Protein AF-A0A426ZBD5-F1 (afdb_monomer_lite)

Sequence (158 aa):
MLPFLRVGICQSARHPPRAPGARWIQRQILLRLPTAINRIRVPALAMAARMATDGGVEDPARDPASNPKVVMIRGLVNDDATDGWEKCWEEGLTPWDLGKATPAVLQLVETGSLPRGRVLVPGCGSGYDVVAIAGPERYVVGLDISTSAVEKAKEVCF

Organism: Ensete ventricosum (NCBI:txid4639)

pLDDT: mean 70.16, std 26.11, range [28.81, 97.62]

Structure (mmCIF, N/CA/C/O backbone):
data_AF-A0A426ZBD5-F1
#
_entry.id   AF-A0A426ZBD5-F1
#
loop_
_atom_site.group_PDB
_atom_site.id
_atom_site.type_symbol
_atom_site.label_atom_id
_atom_site.label_alt_id
_atom_site.label_comp_id
_atom_site.label_asym_id
_atom_site.label_entity_id
_atom_site.label_seq_id
_atom_site.pdbx_PDB_ins_code
_atom_site.Cartn_x
_atom_site.Cartn_y
_atom_site.Cartn_z
_atom_site.occupancy
_atom_site.B_iso_or_equiv
_atom_site.auth_seq_id
_atom_site.auth_comp_id
_atom_site.auth_asym_id
_atom_site.auth_atom_id
_atom_site.pdbx_PDB_model_num
ATOM 1 N N . MET A 1 1 ? -5.761 -17.695 -15.870 1.00 30.53 1 MET A N 1
ATOM 2 C CA . MET A 1 1 ? -6.097 -17.933 -14.450 1.00 30.53 1 MET A CA 1
ATOM 3 C C . MET A 1 1 ? -5.511 -16.746 -13.704 1.00 30.53 1 MET A C 1
ATOM 5 O O . MET A 1 1 ? -4.302 -16.692 -13.569 1.00 30.53 1 MET A O 1
ATOM 9 N N . LEU A 1 2 ? -6.314 -15.716 -13.419 1.00 30.27 2 LEU A N 1
ATOM 10 C CA . LEU A 1 2 ? -5.819 -14.478 -12.797 1.00 30.27 2 LEU A CA 1
ATOM 11 C C . LEU A 1 2 ? -5.256 -14.811 -11.402 1.00 30.27 2 LEU A C 1
ATOM 13 O O . LEU A 1 2 ? -5.950 -15.509 -10.652 1.00 30.27 2 LEU A O 1
ATOM 17 N N . PRO A 1 3 ? -4.040 -14.363 -11.046 1.00 34.06 3 PRO A N 1
ATOM 18 C CA . PRO A 1 3 ? -3.490 -14.566 -9.716 1.00 34.06 3 PRO A CA 1
ATOM 19 C C . PRO A 1 3 ? -4.232 -13.638 -8.747 1.00 34.06 3 PRO A C 1
ATOM 21 O O . PRO A 1 3 ? -3.806 -12.532 -8.448 1.00 34.06 3 PRO A O 1
ATOM 24 N N . PHE A 1 4 ? -5.402 -14.063 -8.273 1.00 30.97 4 PHE A N 1
ATOM 25 C CA . PHE A 1 4 ? -6.095 -13.362 -7.199 1.00 30.97 4 PHE A CA 1
ATOM 26 C C . PHE A 1 4 ? -5.316 -13.583 -5.908 1.00 30.97 4 PHE A C 1
ATOM 28 O O . PHE A 1 4 ? -5.465 -14.621 -5.255 1.00 30.97 4 PHE A O 1
ATOM 35 N N . LEU A 1 5 ? -4.478 -12.621 -5.527 1.00 33.97 5 LEU A N 1
ATOM 36 C CA . LEU A 1 5 ? -3.848 -12.684 -4.224 1.00 33.97 5 LEU A CA 1
ATOM 37 C C . LEU A 1 5 ? -4.877 -12.436 -3.121 1.00 33.97 5 LEU A C 1
ATOM 39 O O . LEU A 1 5 ? -5.578 -11.428 -3.081 1.00 33.97 5 LEU A O 1
ATOM 43 N N . ARG A 1 6 ? -4.924 -13.378 -2.182 1.00 37.12 6 ARG A N 1
ATOM 44 C CA . ARG A 1 6 ? -5.625 -13.268 -0.909 1.00 37.12 6 ARG A CA 1
ATOM 45 C C . ARG A 1 6 ? -4.598 -12.875 0.153 1.00 37.12 6 ARG A C 1
ATOM 47 O O . ARG A 1 6 ? -4.065 -13.751 0.827 1.00 37.12 6 ARG A O 1
ATOM 54 N N . VAL A 1 7 ? -4.307 -11.580 0.307 1.00 36.94 7 VAL A N 1
ATOM 55 C CA . VAL A 1 7 ? -3.528 -11.106 1.468 1.00 36.94 7 VAL A CA 1
ATOM 56 C C . VAL A 1 7 ? -4.438 -11.156 2.687 1.00 36.94 7 VAL A C 1
ATOM 58 O O . VAL A 1 7 ? -5.290 -10.293 2.888 1.00 36.94 7 VAL A O 1
ATOM 61 N N . GLY A 1 8 ? -4.314 -12.219 3.475 1.00 35.31 8 GLY A N 1
ATOM 62 C CA . GLY A 1 8 ? -4.897 -12.292 4.805 1.00 35.31 8 GLY A CA 1
ATOM 63 C C . GLY A 1 8 ? -3.878 -11.831 5.832 1.00 35.31 8 GLY A C 1
ATOM 64 O O . GLY A 1 8 ? -3.080 -12.648 6.276 1.00 35.31 8 GLY A O 1
ATOM 65 N N . ILE A 1 9 ? -3.930 -10.568 6.261 1.00 34.62 9 ILE A N 1
ATOM 66 C CA . ILE A 1 9 ? -3.249 -10.179 7.502 1.00 34.62 9 ILE A CA 1
ATOM 67 C C . ILE A 1 9 ? -4.149 -10.623 8.653 1.00 34.62 9 ILE A C 1
ATOM 69 O O . ILE A 1 9 ? -5.151 -9.987 8.981 1.00 34.62 9 ILE A O 1
ATOM 73 N N . CYS A 1 10 ? -3.817 -11.780 9.222 1.00 29.75 10 CYS A N 1
ATOM 74 C CA . CYS A 1 10 ? -4.402 -12.286 10.451 1.00 29.75 10 CYS A CA 1
ATOM 75 C C . CYS A 1 10 ? -3.348 -12.192 11.555 1.00 29.75 10 CYS A C 1
ATOM 77 O O . CYS A 1 10 ? -2.485 -13.057 11.664 1.00 29.75 10 CYS A O 1
ATOM 79 N N . GLN A 1 11 ? -3.463 -11.188 12.420 1.00 31.31 11 GLN A N 1
ATOM 80 C CA . GLN A 1 11 ? -3.070 -11.361 13.812 1.00 31.31 11 GLN A CA 1
ATOM 81 C C . GLN A 1 11 ? -4.291 -11.067 14.683 1.00 31.31 11 GLN A C 1
ATOM 83 O O . GLN A 1 11 ? -4.633 -9.929 14.979 1.00 31.31 11 GLN A O 1
ATOM 88 N N . SER A 1 12 ? -4.982 -12.147 15.061 1.00 30.67 12 SER A N 1
ATOM 89 C CA . SER A 1 12 ? -5.918 -12.182 16.186 1.00 30.67 12 SER A CA 1
ATOM 90 C C . SER A 1 12 ? -7.139 -11.242 16.106 1.00 30.67 12 SER A C 1
ATOM 92 O O . SER A 1 12 ? -7.388 -10.423 16.989 1.00 30.67 12 SER A O 1
ATOM 94 N N . ALA A 1 13 ? -8.022 -11.461 15.136 1.00 34.38 13 ALA A N 1
ATOM 95 C CA . ALA A 1 13 ? -9.444 -11.233 15.374 1.00 34.38 13 ALA A CA 1
ATOM 96 C C . ALA A 1 13 ? -10.222 -12.356 14.699 1.00 34.38 13 ALA A C 1
ATOM 98 O O . ALA A 1 13 ? -10.302 -12.443 13.474 1.00 34.38 13 ALA A O 1
ATOM 99 N N . ARG A 1 14 ? -10.743 -13.264 15.530 1.00 32.38 14 ARG A N 1
ATOM 100 C CA . ARG A 1 14 ? -11.710 -14.293 15.140 1.00 32.38 14 ARG A CA 1
ATOM 101 C C . ARG A 1 14 ? -12.701 -13.684 14.151 1.00 32.38 14 ARG A C 1
ATOM 103 O O . ARG A 1 14 ? -13.223 -12.601 14.411 1.00 32.38 14 ARG A O 1
ATOM 110 N N . HIS A 1 15 ? -12.963 -14.386 13.049 1.00 38.75 15 HIS A N 1
ATOM 111 C CA . HIS A 1 15 ? -14.103 -14.096 12.183 1.00 38.75 15 HIS A CA 1
ATOM 112 C C . HIS A 1 15 ? -15.304 -13.692 13.058 1.00 38.75 15 HIS A C 1
ATOM 114 O O . HIS A 1 15 ? -15.658 -14.478 13.944 1.00 38.75 15 HIS A O 1
ATOM 120 N N . PRO A 1 16 ? -15.947 -12.524 12.857 1.00 45.41 16 PRO A N 1
ATOM 121 C CA . PRO A 1 16 ? -17.268 -12.342 13.433 1.00 45.41 16 PRO A CA 1
ATOM 122 C C . PRO A 1 16 ? -18.127 -13.498 12.898 1.00 45.41 16 PRO A C 1
ATOM 124 O O . PRO A 1 16 ? -18.087 -13.760 11.686 1.00 45.41 16 PRO A O 1
ATOM 127 N N . PRO A 1 17 ? -18.816 -14.263 13.765 1.00 36.91 17 PRO A N 1
ATOM 128 C CA . PRO A 1 17 ? -19.557 -15.428 13.320 1.00 36.91 17 PRO A CA 1
ATOM 129 C C . PRO A 1 17 ? -20.541 -14.995 12.235 1.00 36.91 17 PRO A C 1
ATOM 131 O O . PRO A 1 17 ? -21.275 -14.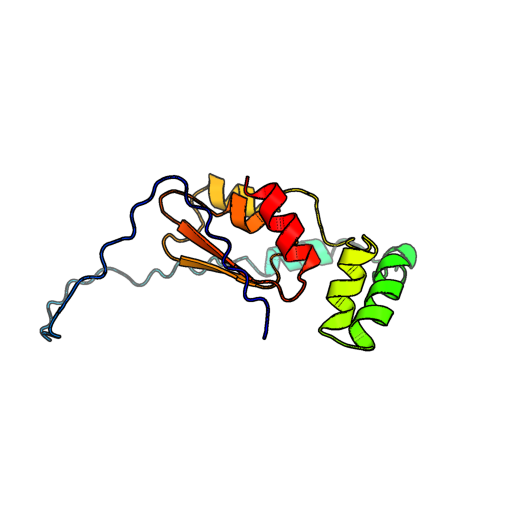018 12.394 1.00 36.91 17 PRO A O 1
ATOM 134 N N . ARG A 1 18 ? -20.550 -15.721 11.112 1.00 47.00 18 ARG A N 1
ATOM 135 C CA . ARG A 1 18 ? -21.647 -15.633 10.147 1.00 47.00 18 ARG A CA 1
ATOM 136 C C . ARG A 1 18 ? -22.908 -16.039 10.905 1.00 47.00 18 ARG A C 1
ATOM 138 O O . ARG A 1 18 ? -23.066 -17.217 11.205 1.00 47.00 18 ARG A O 1
ATOM 145 N N . ALA A 1 19 ? -23.757 -15.081 11.266 1.00 37.88 19 ALA A N 1
ATOM 146 C CA . ALA A 1 19 ? -25.012 -15.375 11.943 1.00 37.88 19 ALA A CA 1
ATOM 147 C C . ALA A 1 19 ? -25.891 -16.245 11.020 1.00 37.88 19 ALA A C 1
ATOM 149 O O . ALA A 1 19 ? -26.234 -15.792 9.923 1.00 37.88 19 ALA A O 1
ATOM 150 N N . PRO A 1 20 ? -26.264 -17.476 11.413 1.00 38.50 20 PRO A N 1
ATOM 151 C CA . PRO A 1 20 ? -27.206 -18.280 10.653 1.00 38.50 20 PRO A CA 1
ATOM 152 C C . PRO A 1 20 ? -28.636 -17.849 11.011 1.00 38.50 20 PRO A C 1
ATOM 154 O O . PRO A 1 20 ? -29.042 -17.933 12.166 1.00 38.50 20 PRO A O 1
ATOM 157 N N . GLY A 1 21 ? -29.421 -17.424 10.017 1.00 45.56 21 GLY A N 1
ATOM 158 C CA . GLY A 1 21 ? -30.887 -17.495 10.095 1.00 45.56 21 GLY A CA 1
ATOM 159 C C . GLY A 1 21 ? -31.636 -16.382 10.843 1.00 45.56 21 GLY A C 1
ATOM 160 O O . GLY A 1 21 ? -32.576 -16.682 11.577 1.00 45.56 21 GLY A O 1
ATOM 161 N N . ALA A 1 22 ? -31.319 -15.104 10.618 1.00 36.69 22 ALA A N 1
ATOM 162 C CA . ALA A 1 22 ? -32.177 -14.015 11.096 1.00 36.69 22 ALA A CA 1
ATOM 163 C C . ALA A 1 22 ? -33.328 -13.747 10.106 1.00 36.69 22 ALA A C 1
ATOM 165 O O . ALA A 1 22 ? -33.147 -13.139 9.051 1.00 36.69 22 ALA A O 1
ATOM 166 N N . ARG A 1 23 ? -34.520 -14.244 10.457 1.00 35.34 23 ARG A N 1
ATOM 167 C CA . ARG A 1 23 ? -35.799 -13.919 9.813 1.00 35.34 23 ARG A CA 1
ATOM 168 C C . ARG A 1 23 ? -36.061 -12.418 9.914 1.00 35.34 23 ARG A C 1
ATOM 170 O O . ARG A 1 23 ? -35.995 -11.842 10.996 1.00 35.34 23 ARG A O 1
ATOM 177 N N . TRP A 1 24 ? -36.408 -11.820 8.783 1.00 28.81 24 TRP A N 1
ATOM 178 C CA . TRP A 1 24 ? -36.889 -10.450 8.683 1.00 28.81 24 TRP A CA 1
ATOM 179 C C . TRP A 1 24 ? -38.228 -10.325 9.415 1.00 28.81 24 TRP A C 1
ATOM 181 O O . TRP A 1 24 ? -39.261 -10.742 8.898 1.00 28.81 24 TRP A O 1
ATOM 191 N N . ILE A 1 25 ? -38.211 -9.772 10.629 1.00 38.00 25 ILE A N 1
ATOM 192 C CA . ILE A 1 25 ? -39.422 -9.303 11.302 1.00 38.00 25 ILE A CA 1
ATOM 193 C C . ILE A 1 25 ? -39.421 -7.783 11.260 1.00 38.00 25 ILE A C 1
ATOM 195 O O . ILE A 1 25 ? -38.611 -7.095 11.875 1.00 38.00 25 ILE A O 1
ATOM 199 N N . GLN A 1 26 ? -40.379 -7.290 10.496 1.00 39.75 26 GLN A N 1
ATOM 200 C CA . GLN A 1 26 ? -40.817 -5.916 10.424 1.00 39.75 26 GLN A CA 1
ATOM 201 C C . GLN A 1 26 ? -41.669 -5.621 11.666 1.00 39.75 26 GLN A C 1
ATOM 203 O O . GLN A 1 26 ? -42.733 -6.216 11.823 1.00 39.75 26 GLN A O 1
ATOM 208 N N . ARG A 1 27 ? -41.231 -4.701 12.535 1.00 35.31 27 ARG A N 1
ATOM 209 C CA . ARG A 1 27 ? -42.122 -3.765 13.244 1.00 35.31 27 ARG A CA 1
ATOM 210 C C . ARG A 1 27 ? -41.344 -2.625 13.897 1.00 35.31 27 ARG A C 1
ATOM 212 O O . ARG A 1 27 ? -40.296 -2.800 14.504 1.00 35.31 27 ARG A O 1
ATOM 219 N N . GLN A 1 28 ? -41.910 -1.447 13.684 1.00 44.09 28 GLN A N 1
ATOM 220 C CA . GLN A 1 28 ? -41.457 -0.124 14.070 1.00 44.09 28 GLN A CA 1
ATOM 221 C C . GLN A 1 28 ? -41.484 0.057 15.588 1.00 44.09 28 GLN A C 1
ATOM 223 O O . GLN A 1 28 ? -42.516 -0.213 16.195 1.00 44.09 28 GLN A O 1
ATOM 228 N N . ILE A 1 29 ? -40.428 0.645 16.154 1.00 33.69 29 ILE A N 1
ATOM 229 C CA . ILE A 1 29 ? -40.541 1.586 17.273 1.00 33.69 29 ILE A CA 1
ATOM 230 C C . ILE A 1 29 ? -39.618 2.769 16.978 1.00 33.69 29 ILE A C 1
ATOM 232 O O . ILE A 1 29 ? -38.397 2.651 16.907 1.00 33.69 29 ILE A O 1
ATOM 236 N N . LEU A 1 30 ? -40.266 3.910 16.759 1.00 40.97 30 LEU A N 1
ATOM 237 C CA . LEU A 1 30 ? -39.694 5.245 16.717 1.00 40.97 30 LEU A CA 1
ATOM 238 C C . LEU A 1 30 ? -39.053 5.581 18.066 1.00 40.97 30 LEU A C 1
ATOM 240 O O . LEU A 1 30 ? -39.764 5.798 19.042 1.00 40.97 30 LEU A O 1
ATOM 244 N N . LEU A 1 31 ? -37.734 5.753 18.083 1.00 35.97 31 LEU A N 1
ATOM 245 C CA . LEU A 1 31 ? -37.081 6.693 18.986 1.00 35.97 31 LEU A CA 1
ATOM 246 C C . LEU A 1 31 ? -36.167 7.586 18.148 1.00 35.97 31 LEU A C 1
ATOM 248 O O . LEU A 1 31 ? -35.170 7.158 17.574 1.00 35.97 31 LEU A O 1
ATOM 252 N N . ARG A 1 32 ? -3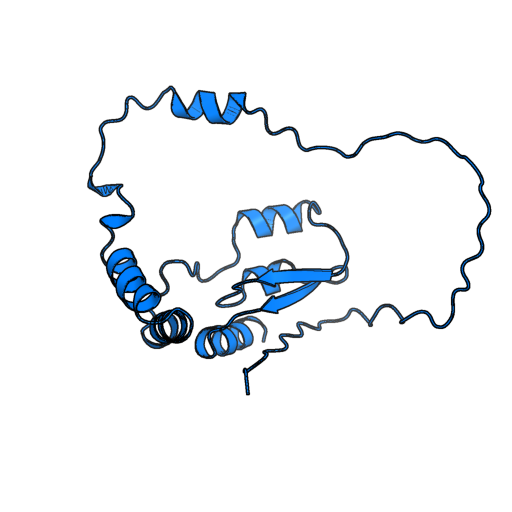6.610 8.838 18.031 1.00 43.00 32 ARG A N 1
ATOM 253 C CA . ARG A 1 32 ? -35.881 9.978 17.477 1.00 43.00 32 ARG A CA 1
ATOM 254 C C . ARG A 1 32 ? -34.500 10.060 18.119 1.00 43.00 32 ARG A C 1
ATOM 256 O O . ARG A 1 32 ? -34.466 10.137 19.335 1.00 43.00 32 ARG A O 1
ATOM 263 N N . LEU A 1 33 ? -33.434 10.168 17.329 1.00 35.38 33 LEU A N 1
ATOM 264 C CA . LEU A 1 33 ? -32.233 10.964 17.624 1.00 35.38 33 LEU A CA 1
ATOM 265 C C . LEU A 1 33 ? -31.470 11.226 16.301 1.00 35.38 33 LEU A C 1
ATOM 267 O O . LEU A 1 33 ? -31.683 10.513 15.320 1.00 35.38 33 LEU A O 1
ATOM 271 N N . PRO A 1 34 ? -30.716 12.335 16.216 1.00 33.62 34 PRO A N 1
ATOM 272 C CA . PRO A 1 34 ? -30.755 13.245 15.077 1.00 33.62 34 PRO A CA 1
ATOM 273 C C . PRO A 1 34 ? -29.884 12.822 13.895 1.00 33.62 34 PRO A C 1
ATOM 275 O O . PRO A 1 34 ? -28.837 12.194 14.027 1.00 33.62 34 PRO A O 1
ATOM 278 N N . THR A 1 35 ? -30.305 13.287 12.722 1.00 41.22 35 THR A N 1
ATOM 279 C CA . THR A 1 35 ? -29.474 13.479 11.536 1.00 41.22 35 THR A CA 1
ATOM 280 C C . THR A 1 35 ? -28.183 14.214 11.896 1.00 41.22 35 THR A C 1
ATOM 282 O O . THR A 1 35 ? -28.172 15.436 12.022 1.00 41.22 35 THR A O 1
ATOM 285 N N . ALA A 1 36 ? -27.090 13.477 12.028 1.00 33.91 36 ALA A N 1
ATOM 286 C CA . ALA A 1 36 ? -25.745 14.029 12.001 1.00 33.91 36 ALA A CA 1
ATOM 287 C C . ALA A 1 36 ? -24.821 13.019 11.319 1.00 33.91 36 ALA A C 1
ATOM 289 O O . ALA A 1 36 ? -23.902 12.461 11.911 1.00 33.91 36 ALA A O 1
ATOM 290 N N . ILE A 1 37 ? -25.062 12.795 10.023 1.00 37.94 37 ILE A N 1
ATOM 291 C CA . ILE A 1 37 ? -23.944 12.522 9.123 1.00 37.94 37 ILE A CA 1
ATOM 292 C C . ILE A 1 37 ? -23.075 13.769 9.237 1.00 37.94 37 ILE A C 1
ATOM 294 O O . ILE A 1 37 ? -23.405 14.814 8.673 1.00 37.94 37 ILE A O 1
ATOM 298 N N . ASN A 1 38 ? -22.012 13.678 10.031 1.00 30.95 38 ASN A N 1
ATOM 299 C CA . ASN A 1 38 ? -20.957 14.671 10.045 1.00 30.95 38 ASN A CA 1
ATOM 300 C C . ASN A 1 38 ? -20.298 14.602 8.662 1.00 30.95 38 ASN A C 1
ATOM 302 O O . ASN A 1 38 ? -19.312 13.905 8.443 1.00 30.95 38 ASN A O 1
ATOM 306 N N . ARG A 1 39 ? -20.895 15.296 7.684 1.00 39.41 39 ARG A N 1
ATOM 307 C CA . ARG A 1 39 ? -20.161 15.777 6.523 1.00 39.41 39 ARG A CA 1
ATOM 308 C C . ARG A 1 39 ? -19.040 16.604 7.122 1.00 39.41 39 ARG A C 1
ATOM 310 O O . ARG A 1 39 ? -19.290 17.702 7.613 1.00 39.41 39 ARG A O 1
ATOM 317 N N . ILE A 1 40 ? -17.828 16.063 7.106 1.00 34.62 40 ILE A N 1
ATOM 318 C CA . ILE A 1 40 ? -16.621 16.852 7.288 1.00 34.62 40 ILE A CA 1
ATOM 319 C C . ILE A 1 40 ? -16.680 17.915 6.191 1.00 34.62 40 ILE A C 1
ATOM 321 O O . ILE A 1 40 ? -16.397 17.661 5.021 1.00 34.62 40 ILE A O 1
ATOM 325 N N . ARG A 1 41 ? -17.181 19.096 6.551 1.00 35.19 41 ARG A N 1
ATOM 326 C CA . ARG A 1 41 ? -17.191 20.266 5.691 1.00 35.19 41 ARG A CA 1
ATOM 327 C C . ARG A 1 41 ? -15.766 20.778 5.726 1.00 35.19 41 ARG A C 1
ATOM 329 O O . ARG A 1 41 ? -15.425 21.592 6.573 1.00 35.19 41 ARG A O 1
ATOM 336 N N . VAL A 1 42 ? -14.932 20.272 4.826 1.00 37.28 42 VAL A N 1
ATOM 337 C CA . VAL A 1 42 ? -13.687 20.957 4.486 1.00 37.28 42 VAL A CA 1
ATOM 338 C C . VAL A 1 42 ? -14.132 22.316 3.932 1.00 37.28 42 VAL A C 1
ATOM 340 O O . VAL A 1 42 ? -14.877 22.334 2.945 1.00 37.28 42 VAL A O 1
ATOM 343 N N . PRO A 1 43 ? -13.827 23.459 4.572 1.00 35.66 43 PRO A N 1
ATOM 344 C CA . PRO A 1 43 ? -14.234 24.742 4.028 1.00 35.66 43 PRO A CA 1
ATOM 345 C C . PRO A 1 43 ? -13.517 24.896 2.689 1.00 35.66 43 PRO A C 1
ATOM 347 O O . PRO A 1 43 ? -12.295 25.012 2.660 1.00 35.66 43 PRO A O 1
ATOM 350 N N . ALA A 1 44 ? -14.263 24.906 1.581 1.00 45.09 44 ALA A N 1
ATOM 351 C CA . ALA A 1 44 ? -13.717 25.175 0.247 1.00 45.09 44 ALA A CA 1
ATOM 352 C C . ALA A 1 44 ? -12.866 26.465 0.226 1.00 45.09 44 ALA A C 1
ATOM 354 O O . ALA A 1 44 ? -11.909 26.585 -0.534 1.00 45.09 44 ALA A O 1
ATOM 355 N N . LEU A 1 45 ? -13.164 27.392 1.143 1.00 43.44 45 LEU A N 1
ATOM 356 C CA . LEU A 1 45 ? -12.446 28.644 1.343 1.00 43.44 45 LEU A CA 1
ATOM 357 C C . LEU A 1 45 ? -10.992 28.465 1.829 1.00 43.44 45 LEU A C 1
ATOM 359 O O . LEU A 1 45 ? -10.139 29.267 1.467 1.00 43.44 45 LEU A O 1
ATOM 363 N N . ALA A 1 46 ? -10.678 27.410 2.592 1.00 41.72 46 ALA A N 1
ATOM 364 C CA . ALA A 1 46 ? -9.319 27.163 3.090 1.00 41.72 46 ALA A CA 1
ATOM 365 C C . ALA A 1 46 ? -8.374 26.621 1.998 1.00 41.72 46 ALA A C 1
ATOM 367 O O . ALA A 1 46 ? -7.174 26.886 2.034 1.00 41.72 46 ALA A O 1
ATOM 368 N N . MET A 1 47 ? -8.919 25.904 1.007 1.00 42.75 47 MET A N 1
ATOM 369 C CA . MET A 1 47 ? -8.177 25.473 -0.185 1.00 42.75 47 MET A CA 1
ATOM 370 C C . MET A 1 47 ? -7.919 26.669 -1.115 1.00 42.75 47 MET A C 1
ATOM 372 O O . MET A 1 47 ? -6.792 26.879 -1.550 1.00 42.75 47 MET A O 1
ATOM 376 N N . ALA A 1 48 ? -8.943 27.503 -1.346 1.00 41.19 48 ALA A N 1
ATOM 377 C CA . ALA A 1 48 ? -8.852 28.673 -2.221 1.00 41.19 48 ALA A CA 1
ATOM 378 C C . ALA A 1 48 ? -7.890 29.755 -1.690 1.00 41.19 48 ALA A C 1
ATOM 380 O O . ALA A 1 48 ? -7.152 30.353 -2.467 1.00 41.19 48 ALA A O 1
ATOM 381 N N . ALA A 1 49 ? -7.831 29.968 -0.370 1.00 40.28 49 ALA A N 1
ATOM 382 C CA . ALA A 1 49 ? -6.938 30.962 0.233 1.00 40.28 49 ALA A CA 1
ATOM 383 C C . ALA A 1 49 ? -5.442 30.619 0.080 1.00 40.28 49 ALA A C 1
ATOM 385 O O . ALA A 1 49 ? -4.619 31.524 -0.009 1.00 40.28 49 ALA A O 1
ATOM 386 N N . ARG A 1 50 ? -5.084 29.328 -0.010 1.00 42.00 50 ARG A N 1
ATOM 387 C CA . ARG A 1 50 ? -3.707 28.882 -0.301 1.00 42.00 50 ARG A CA 1
ATOM 388 C C . ARG A 1 50 ? -3.321 29.022 -1.775 1.00 42.00 50 ARG A C 1
ATOM 390 O O . ARG A 1 50 ? -2.137 29.101 -2.070 1.00 42.00 50 ARG A O 1
ATOM 397 N N . MET A 1 51 ? -4.298 29.051 -2.683 1.00 42.09 51 MET A N 1
ATOM 398 C CA . MET A 1 51 ? -4.061 29.216 -4.124 1.00 42.09 51 MET A CA 1
ATOM 399 C C . MET A 1 51 ? -3.886 30.686 -4.530 1.00 42.09 51 MET A C 1
ATOM 401 O O . MET A 1 51 ? -3.371 30.958 -5.605 1.00 42.09 51 MET A O 1
ATOM 405 N N . ALA A 1 52 ? -4.302 31.636 -3.688 1.00 48.03 52 ALA A N 1
ATOM 406 C CA . ALA A 1 52 ? -4.303 33.061 -4.022 1.00 48.03 52 ALA A CA 1
ATOM 407 C C . ALA A 1 52 ? -2.995 33.804 -3.679 1.00 48.03 52 ALA A C 1
ATOM 409 O O . ALA A 1 52 ? -2.850 34.962 -4.059 1.00 48.03 52 ALA A O 1
ATOM 410 N N . THR A 1 53 ? -2.052 33.179 -2.962 1.00 45.94 53 THR A N 1
ATOM 411 C CA . THR A 1 53 ? -0.798 33.833 -2.533 1.00 45.94 53 THR A CA 1
ATOM 412 C C . THR A 1 53 ? 0.440 33.414 -3.317 1.00 45.94 53 THR A C 1
ATOM 414 O O . THR A 1 53 ? 1.506 33.970 -3.073 1.00 45.94 53 THR A O 1
ATOM 417 N N . ASP A 1 54 ? 0.326 32.468 -4.248 1.00 45.47 54 ASP A N 1
ATOM 418 C CA . ASP A 1 54 ? 1.429 32.113 -5.140 1.00 45.47 54 ASP A CA 1
ATOM 419 C C . ASP A 1 54 ? 1.159 32.787 -6.485 1.00 45.47 54 ASP A C 1
ATOM 421 O O . ASP A 1 54 ? 0.377 32.305 -7.305 1.00 45.47 54 ASP A O 1
ATOM 425 N N . GLY A 1 55 ? 1.735 33.974 -6.681 1.00 45.91 55 GLY A N 1
ATOM 426 C CA . GLY A 1 55 ? 1.868 34.549 -8.014 1.00 45.91 55 GLY A CA 1
ATOM 427 C C . GLY A 1 55 ? 2.726 33.591 -8.829 1.00 45.91 55 GLY A C 1
ATOM 428 O O . GLY A 1 55 ? 3.949 33.655 -8.754 1.00 45.91 55 GLY A O 1
ATOM 429 N N . GLY A 1 56 ? 2.070 32.652 -9.511 1.00 43.59 56 GLY A N 1
ATOM 430 C CA . GLY A 1 56 ? 2.698 31.526 -10.182 1.00 43.59 56 GLY A CA 1
ATOM 431 C C . GLY A 1 56 ? 3.651 31.992 -11.269 1.00 43.59 56 GLY A C 1
ATOM 432 O O . GLY A 1 56 ? 3.242 32.273 -12.392 1.00 43.59 56 GLY A O 1
ATOM 433 N N . VAL A 1 57 ? 4.938 32.030 -10.942 1.00 48.34 57 VAL A N 1
ATOM 434 C CA . VAL A 1 57 ? 5.962 31.731 -11.934 1.00 48.34 57 VAL A CA 1
ATOM 435 C C . VAL A 1 57 ? 5.756 30.256 -12.257 1.00 48.34 57 VAL A C 1
ATOM 437 O O . VAL A 1 57 ? 5.942 29.403 -11.389 1.00 48.34 57 VAL A O 1
ATOM 440 N N . GLU A 1 58 ? 5.285 29.958 -13.466 1.00 54.44 58 GLU A N 1
ATOM 441 C CA . GLU A 1 58 ? 5.269 28.591 -13.978 1.00 54.44 58 GLU A CA 1
ATOM 442 C C . GLU A 1 58 ? 6.714 28.086 -13.966 1.00 54.44 58 GLU A C 1
ATOM 444 O O . GLU A 1 58 ? 7.533 28.491 -14.787 1.00 54.44 58 GLU A O 1
ATOM 449 N N . ASP A 1 59 ? 7.054 27.271 -12.970 1.00 55.50 59 ASP A N 1
ATOM 450 C CA . ASP A 1 59 ? 8.330 26.574 -12.915 1.00 55.50 59 ASP A CA 1
ATOM 451 C C . ASP A 1 59 ? 8.205 25.319 -13.793 1.00 55.50 59 ASP A C 1
ATOM 453 O O . ASP A 1 59 ? 7.519 24.370 -13.396 1.00 55.50 59 ASP A O 1
ATOM 457 N N . PRO A 1 60 ? 8.829 25.276 -14.986 1.00 53.78 60 PRO A N 1
ATOM 458 C CA . PRO A 1 60 ? 8.750 24.116 -15.870 1.00 53.78 60 PRO A CA 1
ATOM 459 C C . PRO A 1 60 ? 9.344 22.847 -15.238 1.00 53.78 60 PRO A C 1
ATOM 461 O O . PRO A 1 60 ? 9.013 21.747 -15.674 1.00 53.78 60 PRO A O 1
ATOM 464 N N . ALA A 1 61 ? 10.155 22.961 -14.176 1.00 55.16 61 ALA A N 1
ATOM 465 C CA . ALA A 1 61 ? 10.634 21.812 -13.405 1.00 55.16 61 ALA A CA 1
ATOM 466 C C . ALA A 1 61 ? 9.549 21.179 -12.509 1.00 55.16 61 ALA A C 1
ATOM 468 O O . ALA A 1 61 ? 9.751 20.097 -11.954 1.00 55.16 61 ALA A O 1
ATOM 469 N N . ARG A 1 62 ? 8.393 21.838 -12.355 1.00 58.34 62 ARG A N 1
ATOM 470 C CA . ARG A 1 62 ? 7.242 21.370 -11.569 1.00 58.34 62 ARG A CA 1
ATOM 471 C C . ARG A 1 62 ? 6.151 20.706 -12.404 1.00 58.34 62 ARG A C 1
ATOM 473 O O . ARG A 1 62 ? 5.182 20.225 -11.817 1.00 58.34 62 ARG A O 1
ATOM 480 N N . ASP A 1 63 ? 6.296 20.643 -13.728 1.00 67.56 63 ASP A N 1
ATOM 481 C CA . ASP A 1 63 ? 5.405 19.847 -14.572 1.00 67.56 63 ASP A CA 1
ATOM 482 C C . ASP A 1 63 ? 5.627 18.352 -14.265 1.00 67.56 63 ASP A C 1
ATOM 484 O O . ASP A 1 63 ? 6.720 17.839 -14.521 1.00 67.56 63 ASP A O 1
ATOM 488 N N . PRO A 1 64 ? 4.633 17.603 -13.746 1.00 60.12 64 PRO A N 1
ATOM 489 C CA . PRO A 1 64 ? 4.770 16.168 -13.501 1.00 60.12 64 PRO A CA 1
ATOM 490 C C . PRO A 1 64 ? 5.123 15.373 -14.766 1.00 60.12 64 PRO A C 1
ATOM 492 O O . PRO A 1 64 ? 5.670 14.275 -14.660 1.00 60.12 64 PRO A O 1
ATOM 495 N N . ALA A 1 65 ? 4.813 15.906 -15.955 1.00 63.72 65 ALA A N 1
ATOM 496 C CA . ALA A 1 65 ? 5.188 15.314 -17.234 1.00 63.72 65 ALA A CA 1
ATOM 497 C C . ALA A 1 65 ? 6.681 15.483 -17.568 1.00 63.72 65 ALA A C 1
ATOM 499 O O . ALA A 1 65 ? 7.177 14.761 -18.427 1.00 63.72 65 ALA A O 1
ATOM 500 N N . SER A 1 66 ? 7.406 16.369 -16.878 1.00 71.19 66 SER A N 1
ATOM 501 C CA . SER A 1 66 ? 8.854 16.542 -17.052 1.00 71.19 66 SER A CA 1
ATOM 502 C C . SER A 1 66 ? 9.685 15.498 -16.297 1.00 71.19 66 SER A C 1
ATOM 504 O O . SER A 1 66 ? 10.862 15.316 -16.603 1.00 71.19 66 SER A O 1
ATOM 506 N N . ASN A 1 67 ? 9.094 14.774 -15.332 1.00 80.62 67 ASN A N 1
ATOM 507 C CA . ASN A 1 67 ? 9.800 13.733 -14.586 1.00 80.62 67 ASN A CA 1
ATOM 508 C C . ASN A 1 67 ? 10.082 12.527 -15.504 1.00 80.62 67 ASN A C 1
ATOM 510 O O . ASN A 1 67 ? 9.134 11.831 -15.887 1.00 80.62 67 ASN A O 1
ATOM 514 N N . PRO A 1 68 ? 11.359 12.199 -15.797 1.00 83.81 68 PRO A N 1
ATOM 515 C CA . PRO A 1 68 ? 11.701 11.125 -16.730 1.00 83.81 68 PRO A CA 1
ATOM 516 C C . PRO A 1 68 ? 11.111 9.768 -16.336 1.00 83.81 68 PRO A C 1
ATOM 518 O O . PRO A 1 68 ? 10.712 8.994 -17.201 1.00 83.81 68 PRO A O 1
ATOM 521 N N . LYS A 1 69 ? 10.977 9.491 -15.029 1.00 84.12 69 LYS A N 1
ATOM 522 C CA . LYS A 1 69 ? 10.357 8.250 -14.543 1.00 84.12 69 LYS A CA 1
ATOM 523 C C . LYS A 1 69 ? 8.869 8.202 -14.878 1.00 84.12 69 LYS A C 1
ATOM 525 O O . LYS A 1 69 ? 8.378 7.163 -15.295 1.00 84.12 69 LYS A O 1
ATOM 530 N N . VAL A 1 70 ? 8.161 9.326 -14.743 1.00 84.81 70 VAL A N 1
ATOM 531 C CA . VAL A 1 70 ? 6.726 9.422 -15.065 1.00 84.81 70 VAL A CA 1
ATOM 532 C C . VAL A 1 70 ? 6.496 9.271 -16.568 1.00 84.81 70 VAL A C 1
ATOM 534 O O . VAL A 1 70 ? 5.542 8.609 -16.966 1.00 84.81 70 VAL A O 1
ATOM 537 N N . VAL A 1 71 ? 7.378 9.826 -17.403 1.00 86.00 71 VAL A N 1
ATOM 538 C CA . VAL A 1 71 ? 7.331 9.623 -18.861 1.00 86.00 71 VAL A CA 1
ATOM 539 C C . VAL A 1 71 ? 7.500 8.144 -19.212 1.00 86.00 71 VAL A C 1
ATOM 541 O O . VAL A 1 71 ? 6.696 7.607 -19.969 1.00 86.00 71 VAL A O 1
ATOM 544 N N . MET A 1 72 ? 8.490 7.474 -18.614 1.00 84.25 72 MET A N 1
ATOM 545 C CA . MET A 1 72 ? 8.746 6.044 -18.825 1.00 84.25 72 MET A CA 1
ATOM 546 C C . MET A 1 72 ? 7.538 5.183 -18.427 1.00 84.25 72 MET A C 1
ATOM 548 O O . MET A 1 72 ? 7.081 4.362 -19.217 1.00 84.25 72 MET A O 1
ATOM 552 N N . ILE A 1 73 ? 6.953 5.439 -17.251 1.00 88.94 73 ILE A N 1
ATOM 553 C CA . ILE A 1 73 ? 5.736 4.753 -16.781 1.00 88.94 73 ILE A CA 1
ATOM 554 C C . ILE A 1 73 ? 4.586 4.938 -17.762 1.00 88.94 73 ILE A C 1
ATOM 556 O O . ILE A 1 73 ? 3.893 3.979 -18.081 1.00 88.94 73 ILE A O 1
ATOM 560 N N . ARG A 1 74 ? 4.364 6.169 -18.241 1.00 87.00 74 ARG A N 1
ATOM 561 C CA . ARG A 1 74 ? 3.292 6.446 -19.203 1.00 87.00 74 ARG A CA 1
ATOM 562 C C . ARG A 1 74 ? 3.484 5.645 -20.486 1.00 87.00 74 ARG A C 1
ATOM 564 O O . ARG A 1 74 ? 2.493 5.166 -21.015 1.00 87.00 74 ARG A O 1
ATOM 571 N N . GLY A 1 75 ? 4.718 5.478 -20.961 1.00 84.19 75 GLY A N 1
ATOM 572 C CA . GLY A 1 75 ? 5.011 4.587 -22.087 1.00 84.19 75 GLY A CA 1
ATOM 573 C C . GLY A 1 75 ? 4.593 3.147 -21.787 1.00 84.19 75 GLY A C 1
ATOM 574 O O . GLY A 1 75 ? 3.735 2.603 -22.470 1.00 84.19 75 GLY A O 1
ATOM 575 N N . LEU A 1 76 ? 5.116 2.580 -20.696 1.00 83.31 76 LEU A N 1
ATOM 576 C CA . LEU A 1 76 ? 4.862 1.187 -20.315 1.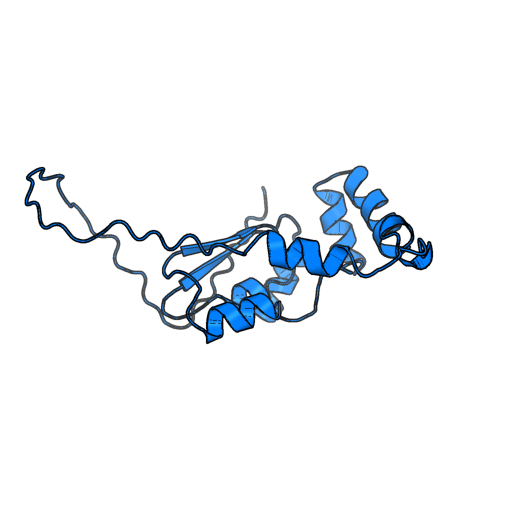00 83.31 76 LEU A CA 1
ATOM 577 C C . LEU A 1 76 ? 3.374 0.876 -20.099 1.00 83.31 76 LEU A C 1
ATOM 579 O O . LEU A 1 76 ? 2.885 -0.149 -20.565 1.00 83.31 76 LEU A O 1
ATOM 583 N N . VAL A 1 77 ? 2.651 1.753 -19.399 1.00 83.69 77 VAL A N 1
ATOM 584 C CA . VAL A 1 77 ? 1.238 1.544 -19.042 1.00 83.69 77 VAL A CA 1
ATOM 585 C C . VAL A 1 77 ? 0.299 1.758 -20.232 1.00 83.69 77 VAL A C 1
ATOM 587 O O . VAL A 1 77 ? -0.752 1.122 -20.293 1.00 83.69 77 VAL A O 1
ATOM 590 N N . ASN A 1 78 ? 0.645 2.642 -21.175 1.00 82.88 78 ASN A N 1
ATOM 591 C CA . ASN A 1 78 ? -0.199 2.903 -22.345 1.00 82.88 78 ASN A CA 1
ATOM 592 C C . ASN A 1 78 ? -0.109 1.797 -23.411 1.00 82.88 78 ASN A C 1
ATOM 594 O O . ASN A 1 78 ? -1.048 1.665 -24.195 1.00 82.88 78 ASN A O 1
ATOM 598 N N . ASP A 1 79 ? 0.976 1.016 -23.435 1.00 72.81 79 ASP A N 1
ATOM 599 C CA . ASP A 1 79 ? 1.170 -0.069 -24.406 1.00 72.81 79 ASP A CA 1
ATOM 600 C C . ASP A 1 79 ? 0.333 -1.321 -24.067 1.00 72.81 79 ASP A C 1
ATOM 602 O O . ASP A 1 79 ? -0.213 -1.958 -24.967 1.00 72.81 79 ASP A O 1
ATOM 606 N N . ASP A 1 80 ? 0.175 -1.645 -22.779 1.00 72.75 80 ASP A N 1
ATOM 607 C CA . ASP A 1 80 ? -0.797 -2.616 -22.252 1.00 72.75 80 ASP A CA 1
ATOM 608 C C . ASP A 1 80 ? -1.033 -2.321 -20.761 1.00 72.75 80 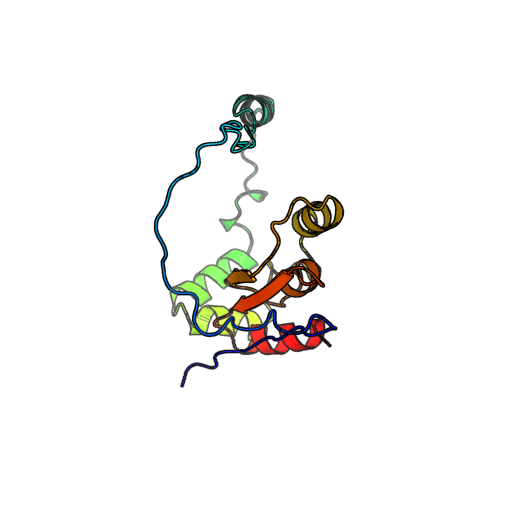ASP A C 1
ATOM 610 O O . ASP A 1 80 ? -0.097 -2.269 -19.963 1.00 72.75 80 ASP A O 1
ATOM 614 N N . ALA A 1 81 ? -2.291 -2.126 -20.362 1.00 62.44 81 ALA A N 1
ATOM 615 C CA . ALA A 1 81 ? -2.626 -1.713 -19.004 1.00 62.44 81 ALA A CA 1
ATOM 616 C C . ALA A 1 81 ? -2.472 -2.821 -17.950 1.00 62.44 81 ALA A C 1
ATOM 618 O O . ALA A 1 81 ? -2.514 -2.493 -16.774 1.00 62.44 81 ALA A O 1
ATOM 619 N N . THR A 1 82 ? -2.336 -4.103 -18.304 1.00 64.94 82 THR A N 1
ATOM 620 C CA . THR A 1 82 ? -2.047 -5.162 -17.312 1.00 64.94 82 THR A CA 1
ATOM 621 C C . THR A 1 82 ? -0.550 -5.437 -17.257 1.00 64.94 82 THR A C 1
ATOM 623 O O . THR A 1 82 ? 0.040 -5.407 -16.176 1.00 64.94 82 THR A O 1
ATOM 626 N N . ASP A 1 83 ? 0.080 -5.604 -18.420 1.00 79.81 83 ASP A N 1
ATOM 627 C CA . ASP A 1 83 ? 1.515 -5.893 -18.504 1.00 79.81 83 ASP A CA 1
ATOM 628 C C . ASP A 1 83 ? 2.375 -4.672 -18.146 1.00 79.81 83 ASP A C 1
ATOM 630 O O . ASP A 1 83 ? 3.478 -4.816 -17.624 1.00 79.81 83 ASP A O 1
ATOM 634 N N . GLY A 1 84 ? 1.886 -3.455 -18.389 1.00 90.44 84 GLY A N 1
ATOM 635 C CA . GLY A 1 84 ? 2.623 -2.222 -18.123 1.00 90.44 84 GLY A CA 1
ATOM 636 C C . GLY A 1 84 ? 2.895 -1.979 -16.640 1.00 90.44 84 GLY A C 1
ATOM 637 O O . GLY A 1 84 ? 4.004 -1.584 -16.277 1.00 90.44 84 GLY A O 1
ATOM 638 N N . TRP A 1 85 ? 1.920 -2.252 -15.763 1.00 91.31 85 TRP A N 1
ATOM 639 C CA . TRP A 1 85 ? 2.140 -2.144 -14.315 1.00 91.31 85 TRP A CA 1
ATOM 640 C C . TRP A 1 85 ? 3.052 -3.251 -13.796 1.00 91.31 85 TRP A C 1
ATOM 642 O O . TRP A 1 85 ? 3.899 -2.959 -12.957 1.00 91.31 85 TRP A O 1
ATOM 652 N N . GLU A 1 86 ? 2.928 -4.480 -14.309 1.00 92.06 86 GLU A N 1
ATOM 653 C CA . GLU A 1 86 ? 3.846 -5.572 -13.957 1.00 92.06 86 GLU A CA 1
ATOM 654 C C . GLU A 1 86 ? 5.292 -5.209 -14.302 1.00 92.06 86 GLU A C 1
ATOM 656 O O . GLU A 1 86 ? 6.149 -5.248 -13.424 1.00 92.06 86 GLU A O 1
ATOM 661 N N . LYS A 1 87 ? 5.546 -4.732 -15.527 1.00 93.25 87 LYS A N 1
ATOM 662 C CA . LYS A 1 87 ? 6.881 -4.291 -15.961 1.00 93.25 87 LYS A CA 1
ATOM 663 C C . LYS A 1 87 ? 7.445 -3.182 -15.081 1.00 93.25 87 LYS A C 1
ATOM 665 O O . LYS A 1 87 ? 8.622 -3.205 -14.741 1.00 93.25 87 LYS A O 1
ATOM 670 N N . CYS A 1 88 ? 6.614 -2.225 -14.657 1.00 93.81 88 CYS A N 1
ATOM 671 C CA . CYS A 1 88 ? 7.067 -1.186 -13.731 1.00 93.81 88 CYS A CA 1
ATOM 672 C C . CYS A 1 88 ? 7.568 -1.778 -12.403 1.00 93.81 88 CYS A C 1
ATOM 674 O O . CYS A 1 88 ? 8.544 -1.278 -11.845 1.00 93.81 88 CYS A O 1
ATOM 676 N N . TRP A 1 89 ? 6.917 -2.826 -11.888 1.00 94.06 89 TRP A N 1
ATOM 677 C CA . TRP A 1 89 ? 7.360 -3.520 -10.679 1.00 94.06 89 TRP A CA 1
ATOM 678 C C . TRP A 1 89 ? 8.616 -4.365 -10.915 1.00 94.06 89 TRP A C 1
ATOM 680 O O . TRP A 1 89 ? 9.541 -4.276 -10.108 1.00 94.06 89 TRP A O 1
ATOM 690 N N . GLU A 1 90 ? 8.684 -5.118 -12.016 1.00 93.88 90 GLU A N 1
ATOM 691 C CA . GLU A 1 90 ? 9.855 -5.925 -12.396 1.00 93.88 90 GLU A CA 1
ATOM 692 C C . GLU A 1 90 ? 11.117 -5.064 -12.585 1.00 93.88 90 GLU A C 1
ATOM 694 O O . GLU A 1 90 ? 12.200 -5.425 -12.125 1.00 93.88 90 GLU A O 1
ATOM 699 N N . GLU A 1 91 ? 10.978 -3.889 -13.205 1.00 92.38 91 GLU A N 1
ATOM 700 C CA . GLU A 1 91 ? 12.075 -2.941 -13.443 1.00 92.38 91 GLU A CA 1
ATOM 701 C C . GLU A 1 91 ? 12.390 -2.050 -12.224 1.00 92.38 91 GLU A C 1
ATOM 703 O O . GLU A 1 91 ? 13.312 -1.230 -12.263 1.00 92.38 91 GLU A O 1
ATOM 708 N N . GLY A 1 92 ? 11.623 -2.161 -11.131 1.00 92.94 92 GLY A N 1
ATOM 709 C CA . GLY A 1 92 ? 11.761 -1.294 -9.955 1.00 92.94 92 GLY A CA 1
ATOM 710 C C . GLY A 1 92 ? 11.411 0.178 -10.222 1.00 92.94 92 GLY A C 1
ATOM 711 O O . GLY A 1 92 ? 11.798 1.074 -9.462 1.00 92.94 92 GLY A O 1
ATOM 712 N N . LEU A 1 93 ? 10.669 0.458 -11.294 1.00 94.38 93 LEU A N 1
ATOM 713 C CA . LEU A 1 93 ? 10.207 1.784 -11.686 1.00 94.38 93 LEU A CA 1
ATOM 714 C C . LEU A 1 93 ? 8.924 2.159 -10.928 1.00 94.38 93 LEU A C 1
ATOM 716 O O . LEU A 1 93 ? 7.871 2.401 -11.510 1.00 94.38 93 LEU A O 1
ATOM 720 N N . THR A 1 94 ? 9.025 2.245 -9.601 1.00 94.62 94 THR A N 1
ATOM 721 C CA . THR A 1 94 ? 7.879 2.457 -8.701 1.00 94.62 94 THR A CA 1
ATOM 722 C C . THR A 1 94 ? 7.962 3.794 -7.948 1.00 94.62 94 THR A C 1
ATOM 724 O O . THR A 1 94 ? 8.030 3.809 -6.720 1.00 94.62 94 THR A O 1
ATOM 727 N N . PRO A 1 95 ? 7.972 4.960 -8.624 1.00 93.75 95 PRO A N 1
ATOM 728 C CA . PRO A 1 95 ? 8.114 6.266 -7.972 1.00 93.75 95 PRO A CA 1
ATOM 729 C C . PRO A 1 95 ? 6.913 6.655 -7.098 1.00 93.75 95 PRO A C 1
ATOM 731 O O . PRO A 1 95 ? 7.009 7.614 -6.338 1.00 93.75 95 PRO A O 1
ATOM 734 N N . TRP A 1 96 ? 5.790 5.944 -7.218 1.00 93.62 96 TRP A N 1
ATOM 735 C CA . TRP A 1 96 ? 4.631 6.078 -6.334 1.00 93.62 96 TRP A CA 1
ATOM 736 C C . TRP A 1 96 ? 4.779 5.292 -5.023 1.00 93.62 96 TRP A C 1
ATOM 738 O O . TRP A 1 96 ? 4.073 5.590 -4.063 1.00 93.62 96 TRP A O 1
ATOM 748 N N . ASP A 1 97 ? 5.664 4.289 -4.966 1.00 95.50 97 ASP A N 1
ATOM 749 C CA . ASP A 1 97 ? 5.865 3.466 -3.773 1.00 95.50 97 ASP A CA 1
ATOM 750 C C . ASP A 1 97 ? 6.689 4.244 -2.741 1.00 95.50 97 ASP A C 1
ATOM 752 O O . ASP A 1 97 ? 7.865 4.542 -2.950 1.00 95.50 97 ASP A O 1
ATOM 756 N N . LEU A 1 98 ? 6.068 4.588 -1.611 1.00 95.81 98 LEU A N 1
ATOM 757 C CA . LEU A 1 98 ? 6.712 5.366 -0.549 1.00 95.81 98 LEU A CA 1
ATOM 758 C C . LEU A 1 98 ? 7.698 4.537 0.289 1.00 95.81 98 LEU A C 1
ATOM 760 O O . LEU A 1 98 ? 8.426 5.112 1.102 1.00 95.81 98 LEU A O 1
ATOM 764 N N . GLY A 1 99 ? 7.684 3.204 0.159 1.00 96.19 99 GLY A N 1
ATOM 765 C CA . GLY A 1 99 ? 8.464 2.302 1.015 1.00 96.19 99 GLY A CA 1
ATOM 766 C C . GLY A 1 99 ? 7.991 2.272 2.476 1.00 96.19 99 GLY A C 1
ATOM 767 O O . GLY A 1 99 ? 8.691 1.763 3.349 1.00 96.19 99 GLY A O 1
ATOM 768 N N . LYS A 1 100 ? 6.836 2.881 2.764 1.00 96.38 100 LYS A N 1
ATOM 769 C CA . LYS A 1 100 ? 6.211 2.988 4.086 1.00 96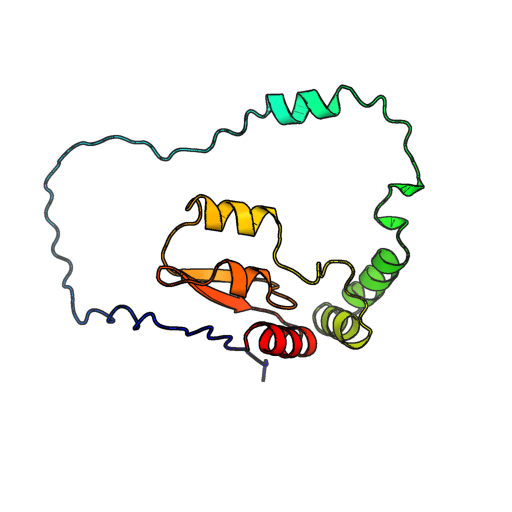.38 100 LYS A CA 1
ATOM 770 C C . LYS A 1 100 ? 4.739 3.355 3.940 1.00 96.38 100 LYS A C 1
ATOM 772 O O . LYS A 1 100 ? 4.304 3.784 2.874 1.00 96.38 100 LYS A O 1
ATOM 777 N N . ALA A 1 101 ? 3.994 3.248 5.036 1.00 96.31 101 ALA A N 1
ATOM 778 C CA . ALA A 1 101 ? 2.601 3.671 5.068 1.00 96.31 101 ALA A CA 1
ATOM 779 C C . ALA A 1 101 ? 2.470 5.179 4.812 1.00 96.31 101 ALA A C 1
ATOM 781 O O . ALA A 1 101 ? 3.292 5.989 5.263 1.00 96.31 101 ALA A O 1
ATOM 782 N N . THR A 1 102 ? 1.410 5.556 4.108 1.00 97.44 102 THR A N 1
ATOM 783 C CA . THR A 1 102 ? 1.069 6.939 3.805 1.00 97.44 102 THR A CA 1
ATOM 784 C C . THR A 1 102 ? 0.864 7.708 5.119 1.00 97.44 102 THR A C 1
ATOM 786 O O . THR A 1 102 ? 0.034 7.307 5.939 1.00 97.44 102 THR A O 1
ATOM 789 N N . PRO A 1 103 ? 1.548 8.848 5.350 1.00 97.56 103 PRO A N 1
ATOM 790 C CA . PRO A 1 103 ? 1.447 9.577 6.620 1.00 97.56 103 PRO A CA 1
ATOM 791 C C . PRO A 1 103 ? 0.013 9.956 7.018 1.00 97.56 103 PRO A C 1
ATOM 793 O O . PRO A 1 103 ? -0.349 9.878 8.189 1.00 97.56 103 PRO A O 1
ATOM 796 N N . ALA A 1 104 ? -0.830 10.307 6.043 1.00 97.12 104 ALA A N 1
ATOM 797 C CA . ALA A 1 104 ? -2.239 10.601 6.291 1.00 97.12 104 ALA A CA 1
ATOM 798 C C . ALA A 1 104 ? -3.029 9.364 6.763 1.00 97.12 10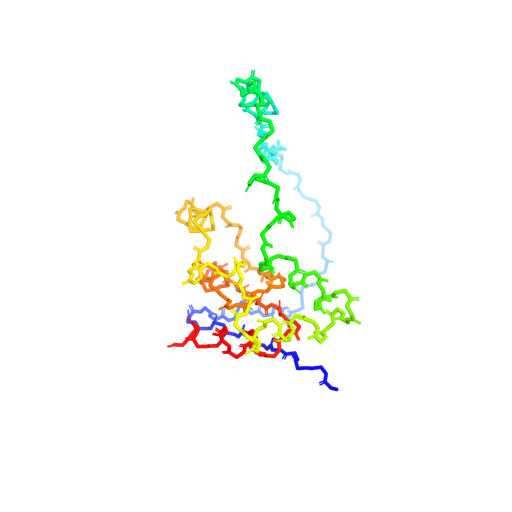4 ALA A C 1
ATOM 800 O O . ALA A 1 104 ? -3.904 9.487 7.615 1.00 97.12 104 ALA A O 1
ATOM 801 N N . VAL A 1 105 ? -2.707 8.168 6.256 1.00 96.62 105 VAL A N 1
ATOM 802 C CA . VAL A 1 105 ? -3.334 6.910 6.692 1.00 96.62 105 VAL A CA 1
ATOM 803 C C . VAL A 1 105 ? -2.966 6.613 8.142 1.00 96.62 105 VAL A C 1
ATOM 805 O O . VAL A 1 105 ? -3.857 6.333 8.941 1.00 96.62 105 VAL A O 1
ATOM 808 N N . LEU A 1 106 ? -1.688 6.763 8.506 1.00 96.56 106 LEU A N 1
ATOM 809 C CA . LEU A 1 106 ? -1.230 6.599 9.889 1.00 96.56 106 LEU A CA 1
ATOM 810 C C . LEU A 1 106 ? -1.975 7.536 10.850 1.00 96.56 106 LEU A C 1
ATOM 812 O O . LEU A 1 106 ? -2.502 7.078 11.859 1.00 96.56 106 LEU A O 1
ATOM 816 N N . GLN A 1 107 ? -2.115 8.818 10.496 1.00 97.62 107 GLN A N 1
ATOM 817 C CA . GLN A 1 107 ? -2.870 9.784 11.304 1.00 97.62 107 GLN A CA 1
ATOM 818 C C . GLN A 1 107 ? -4.352 9.406 11.460 1.00 97.62 107 GLN A C 1
ATOM 820 O O . GLN A 1 107 ? -4.940 9.579 12.530 1.00 97.62 107 GLN A O 1
ATOM 825 N N . LEU A 1 108 ? -4.989 8.876 10.413 1.00 96.69 108 LEU A N 1
ATOM 826 C CA . LEU A 1 108 ? -6.389 8.446 10.487 1.00 96.69 108 LEU A CA 1
ATOM 827 C C . LEU A 1 108 ? -6.568 7.187 11.346 1.00 96.69 108 LEU A C 1
ATOM 829 O O . LEU A 1 108 ? -7.586 7.060 12.030 1.00 96.69 108 LEU A O 1
ATOM 833 N N . VAL A 1 109 ? -5.593 6.274 11.325 1.00 94.38 109 VAL A N 1
ATOM 834 C CA . VAL A 1 109 ? -5.557 5.099 12.207 1.00 94.38 109 VAL A CA 1
ATOM 835 C C . VAL A 1 109 ? -5.367 5.534 13.659 1.00 94.38 109 VAL A C 1
ATOM 837 O O . VAL A 1 109 ? -6.143 5.114 14.515 1.00 94.38 109 VAL A O 1
ATOM 840 N N . GLU A 1 110 ? -4.394 6.409 13.922 1.00 95.12 110 GLU A N 1
ATOM 841 C CA . GLU A 1 110 ? -4.041 6.895 15.262 1.00 95.12 110 GLU A CA 1
ATOM 842 C C . GLU A 1 110 ? -5.180 7.685 15.916 1.00 95.12 110 GLU A C 1
ATOM 844 O O . GLU A 1 110 ? -5.504 7.472 17.081 1.00 95.12 110 GLU A O 1
ATOM 849 N N . THR A 1 111 ? -5.855 8.547 15.154 1.00 96.56 111 THR A N 1
ATOM 850 C CA . THR A 1 111 ? -6.993 9.332 15.663 1.00 96.56 111 THR A CA 1
ATOM 851 C C . THR A 1 111 ? -8.297 8.532 15.755 1.00 96.56 111 THR A C 1
ATOM 853 O O . THR A 1 111 ? -9.318 9.074 16.175 1.00 96.56 111 THR A O 1
ATOM 856 N N . GLY A 1 112 ? -8.305 7.258 15.340 1.00 93.69 112 GLY A N 1
ATOM 857 C CA . GLY A 1 112 ? -9.510 6.423 15.321 1.00 93.69 112 GLY A CA 1
ATOM 858 C C . GLY A 1 112 ? -10.568 6.885 14.311 1.00 93.69 112 GLY A C 1
ATOM 859 O O . GLY A 1 112 ? -11.732 6.503 14.416 1.00 93.69 112 GLY A O 1
ATOM 860 N N . SER A 1 113 ? -10.174 7.700 13.330 1.00 95.75 113 SER A N 1
ATOM 861 C CA . SER A 1 113 ? -11.074 8.295 12.335 1.00 95.75 113 SER A CA 1
ATOM 862 C C . SER A 1 113 ? -11.469 7.321 11.218 1.00 95.75 113 SER A C 1
ATOM 864 O O . SER A 1 113 ? -12.423 7.582 10.483 1.00 95.75 113 SER A O 1
ATOM 866 N N . LEU A 1 114 ? -10.759 6.195 11.070 1.00 93.31 114 LEU A N 1
ATOM 867 C CA . LEU A 1 114 ? -11.130 5.154 10.110 1.00 93.31 114 LEU A CA 1
ATOM 868 C C . LEU A 1 114 ? -12.309 4.303 10.613 1.00 93.31 114 LEU A C 1
ATOM 870 O O . LEU A 1 114 ? -12.238 3.757 11.719 1.00 93.31 114 LEU A O 1
ATOM 874 N N . PRO A 1 115 ? -13.352 4.088 9.785 1.00 93.25 115 PRO A N 1
ATOM 875 C CA . PRO A 1 115 ? -14.454 3.196 10.121 1.00 93.25 115 PRO A CA 1
ATOM 876 C C . PRO A 1 115 ? -13.989 1.772 10.442 1.00 93.25 115 PRO A C 1
ATOM 878 O O . PRO A 1 115 ? -13.028 1.253 9.872 1.00 93.25 115 PRO A O 1
ATOM 881 N N . ARG A 1 116 ? -14.729 1.110 11.331 1.00 93.38 116 ARG A N 1
ATOM 882 C CA . ARG A 1 116 ? -14.548 -0.311 11.654 1.00 93.38 116 ARG A CA 1
ATOM 883 C C . ARG A 1 116 ? -15.171 -1.201 10.579 1.00 93.38 116 ARG A C 1
ATOM 885 O O . ARG A 1 116 ? -16.092 -0.782 9.880 1.00 93.38 116 ARG A O 1
ATOM 892 N N . GLY A 1 117 ? -14.727 -2.455 10.494 1.00 93.69 117 GLY A N 1
ATOM 893 C CA . GLY A 1 117 ? -15.314 -3.467 9.616 1.00 93.69 117 GLY A CA 1
ATOM 894 C C . GLY A 1 117 ? -14.376 -3.931 8.505 1.00 93.69 117 GLY A C 1
ATOM 895 O O . GLY A 1 117 ? -13.234 -4.291 8.766 1.00 93.69 117 GLY A O 1
ATOM 896 N N . ARG A 1 118 ? -14.884 -4.012 7.270 1.00 95.31 118 ARG A N 1
ATOM 897 C CA . ARG A 1 118 ? -14.126 -4.518 6.115 1.00 95.31 118 ARG A CA 1
ATOM 898 C C . ARG A 1 118 ? -13.643 -3.365 5.247 1.00 95.31 118 ARG A C 1
ATOM 900 O O . ARG A 1 118 ? -14.454 -2.526 4.867 1.00 95.31 118 ARG A O 1
ATOM 907 N N . VAL A 1 119 ? -12.360 -3.371 4.908 1.00 95.88 119 VAL A N 1
ATOM 908 C CA . VAL A 1 119 ? -11.710 -2.354 4.074 1.00 95.88 119 VAL A CA 1
ATOM 909 C C . VAL A 1 119 ? -11.116 -3.021 2.836 1.00 95.88 119 VAL A C 1
ATOM 911 O O . VAL A 1 119 ? -10.559 -4.113 2.924 1.00 95.88 119 VAL A O 1
ATOM 914 N N . LEU A 1 120 ? -11.239 -2.360 1.689 1.00 96.88 120 LEU A N 1
ATOM 915 C CA . LEU A 1 120 ? -10.573 -2.729 0.444 1.00 96.88 120 LEU A CA 1
ATOM 916 C C . LEU A 1 120 ? -9.578 -1.623 0.086 1.00 96.88 120 LEU A C 1
ATOM 918 O O . LEU A 1 120 ? -9.962 -0.455 0.062 1.00 96.88 120 LEU A O 1
ATOM 922 N N . VAL A 1 121 ? -8.339 -2.000 -0.218 1.00 96.62 121 VAL A N 1
ATOM 923 C CA . VAL A 1 121 ? -7.314 -1.115 -0.782 1.00 96.62 121 VAL A CA 1
ATOM 924 C C . VAL A 1 121 ? -7.064 -1.559 -2.229 1.00 96.62 121 VAL A C 1
ATOM 926 O O . VAL A 1 121 ? -6.358 -2.548 -2.441 1.00 96.62 121 VAL A O 1
ATOM 929 N N . PRO A 1 122 ? -7.700 -0.917 -3.226 1.00 96.12 122 PRO A N 1
ATOM 930 C CA . PRO A 1 122 ? -7.480 -1.233 -4.636 1.00 96.12 122 PRO A CA 1
ATOM 931 C C . PRO A 1 122 ? -6.154 -0.638 -5.126 1.00 96.12 122 PRO A C 1
ATOM 933 O O . PRO A 1 122 ? -5.834 0.496 -4.777 1.00 96.12 122 PRO A O 1
ATOM 936 N N . GLY A 1 123 ? -5.408 -1.385 -5.942 1.00 95.00 123 GLY A N 1
ATOM 937 C CA . GLY A 1 123 ? -4.056 -1.003 -6.363 1.00 95.00 123 GLY A CA 1
ATOM 938 C C . GLY A 1 123 ? -3.116 -0.901 -5.164 1.00 95.00 123 GLY A C 1
ATOM 939 O O . GLY A 1 123 ? -2.497 0.139 -4.951 1.00 95.00 123 GLY A O 1
ATOM 940 N N . CYS A 1 124 ? -3.099 -1.929 -4.307 1.00 96.12 124 CYS A N 1
ATOM 941 C CA . CYS A 1 124 ? -2.398 -1.848 -3.026 1.00 96.12 124 CYS A CA 1
ATOM 942 C C . CYS A 1 124 ? -0.871 -1.804 -3.146 1.00 96.12 124 CYS A C 1
ATOM 944 O O . CYS A 1 124 ? -0.212 -1.492 -2.151 1.00 96.12 124 CYS A O 1
ATOM 946 N N . GLY A 1 125 ? -0.309 -2.125 -4.314 1.00 95.88 125 GLY A N 1
ATOM 947 C CA . GLY A 1 125 ? 1.126 -2.151 -4.540 1.00 95.88 125 GLY A CA 1
ATOM 948 C C . GLY A 1 125 ? 1.842 -3.033 -3.519 1.00 95.88 125 GLY A C 1
ATOM 949 O O . GLY A 1 125 ? 1.401 -4.139 -3.225 1.00 95.88 125 GLY A O 1
ATOM 950 N N . SER A 1 126 ? 2.887 -2.475 -2.907 1.00 95.75 126 SER A N 1
ATOM 951 C CA . SER A 1 126 ? 3.696 -3.051 -1.821 1.00 95.75 126 SER A CA 1
ATOM 952 C C . SER A 1 126 ? 2.949 -3.249 -0.491 1.00 95.75 126 SER A C 1
ATOM 954 O O . SER A 1 126 ? 3.524 -3.753 0.468 1.00 95.75 126 SER A O 1
ATOM 956 N N . GLY A 1 127 ? 1.679 -2.851 -0.382 1.00 96.06 127 GLY A N 1
ATOM 957 C CA . GLY A 1 127 ? 0.814 -3.221 0.740 1.00 96.06 127 GLY A CA 1
ATOM 958 C C . GLY A 1 127 ? 1.026 -2.455 2.051 1.00 96.06 127 GLY A C 1
ATOM 959 O O . GLY A 1 127 ? 0.356 -2.774 3.033 1.00 96.06 127 GLY A O 1
ATOM 960 N N . TYR A 1 128 ? 1.871 -1.420 2.109 1.00 97.19 128 TYR A N 1
ATOM 961 C CA . TYR A 1 128 ? 2.127 -0.694 3.365 1.00 97.19 128 TYR A CA 1
ATOM 962 C C . TYR A 1 128 ? 0.861 -0.115 4.020 1.00 97.19 128 TYR A C 1
ATOM 964 O O . TYR A 1 128 ? 0.679 -0.236 5.232 1.00 97.19 128 TYR A O 1
ATOM 972 N N . ASP A 1 129 ? -0.042 0.473 3.231 1.00 96.56 129 ASP A N 1
ATOM 973 C CA . ASP A 1 129 ? -1.308 1.003 3.753 1.00 96.56 129 ASP A CA 1
ATOM 974 C C . ASP A 1 129 ? -2.282 -0.112 4.158 1.00 96.56 129 ASP A C 1
ATOM 976 O O . ASP A 1 129 ? -3.062 0.061 5.093 1.00 96.56 129 ASP A O 1
ATOM 980 N N . VAL A 1 130 ? -2.206 -1.286 3.519 1.00 96.44 130 VAL A N 1
ATOM 981 C CA . VAL A 1 130 ? -2.989 -2.468 3.920 1.00 96.44 130 VAL A CA 1
ATOM 982 C C . VAL A 1 130 ? -2.607 -2.880 5.340 1.00 96.44 130 VAL A C 1
ATOM 984 O O . VAL A 1 130 ? -3.490 -3.048 6.183 1.00 96.44 130 VAL A O 1
ATOM 987 N N . VAL A 1 131 ? -1.302 -2.981 5.612 1.00 95.62 131 VAL A N 1
ATOM 988 C CA . VAL A 1 131 ? -0.765 -3.321 6.937 1.00 95.62 131 VAL A CA 1
ATOM 989 C C . VAL A 1 131 ? -1.123 -2.251 7.965 1.00 95.62 131 VAL A C 1
ATOM 991 O O . VAL A 1 131 ? -1.614 -2.582 9.039 1.00 95.62 131 VAL A O 1
ATOM 994 N N . ALA A 1 132 ? -0.940 -0.972 7.633 1.00 95.94 132 ALA A N 1
ATOM 995 C CA . ALA A 1 132 ? -1.208 0.126 8.560 1.00 95.94 132 ALA A CA 1
ATOM 996 C C . ALA A 1 132 ? -2.687 0.235 8.964 1.00 95.94 132 ALA A C 1
ATOM 998 O O . ALA A 1 132 ? -2.997 0.557 10.111 1.00 95.94 132 ALA A O 1
ATOM 999 N N . ILE A 1 133 ? -3.615 -0.021 8.036 1.00 96.19 133 ILE A N 1
ATOM 1000 C CA . ILE A 1 133 ? -5.055 0.043 8.319 1.00 96.19 133 ILE A CA 1
ATOM 1001 C C . ILE A 1 133 ? -5.519 -1.188 9.109 1.00 96.19 133 ILE A C 1
ATOM 1003 O O . ILE A 1 133 ? -6.481 -1.086 9.885 1.00 96.19 133 ILE A O 1
ATOM 1007 N N . ALA A 1 134 ? -4.875 -2.342 8.912 1.00 95.25 134 ALA A N 1
ATOM 1008 C CA . ALA A 1 134 ? -5.258 -3.596 9.542 1.00 95.25 134 ALA A CA 1
ATOM 1009 C C . ALA A 1 134 ? -5.164 -3.524 11.070 1.00 95.25 134 ALA A C 1
ATOM 1011 O O . ALA A 1 134 ? -4.282 -2.901 11.653 1.00 95.25 134 ALA A O 1
ATOM 1012 N N . GLY A 1 135 ? -6.118 -4.164 11.738 1.00 90.50 135 GLY A N 1
ATOM 1013 C CA . GLY A 1 135 ? -6.147 -4.207 13.192 1.00 90.50 135 GLY A CA 1
ATOM 1014 C C . GLY A 1 135 ? -7.342 -4.992 13.720 1.00 90.50 135 GLY A C 1
ATOM 1015 O O . GLY A 1 135 ? -8.152 -5.489 12.935 1.00 90.50 135 GLY A O 1
ATOM 1016 N N . PRO A 1 136 ? -7.512 -5.076 15.050 1.00 89.69 136 PRO A N 1
ATOM 1017 C CA . PRO A 1 136 ? -8.540 -5.918 15.670 1.00 89.69 136 PRO A CA 1
ATOM 1018 C C . PRO A 1 136 ? -9.974 -5.616 15.209 1.00 89.69 136 PRO A C 1
ATOM 1020 O O . PRO A 1 136 ? -10.823 -6.504 15.176 1.00 89.69 136 PRO A O 1
ATOM 1023 N N . GLU A 1 137 ? -10.250 -4.365 14.836 1.00 92.12 137 GLU A N 1
ATOM 1024 C CA . GLU A 1 137 ? -11.571 -3.907 14.394 1.00 92.12 137 GLU A CA 1
ATOM 1025 C C . GLU A 1 137 ? -11.688 -3.745 12.866 1.00 92.12 137 GLU A C 1
ATOM 1027 O O . GLU A 1 137 ? -12.758 -3.372 12.372 1.00 92.12 137 GLU A O 1
ATOM 1032 N N . ARG A 1 138 ? -10.610 -3.996 12.107 1.00 94.75 138 ARG A N 1
ATOM 1033 C CA . ARG A 1 138 ? -10.552 -3.784 10.653 1.00 94.75 138 ARG A CA 1
ATOM 1034 C C . ARG A 1 138 ? -9.919 -4.968 9.930 1.00 94.75 138 ARG A C 1
ATOM 1036 O O . ARG A 1 138 ? -8.718 -5.201 10.011 1.00 94.75 138 ARG A O 1
ATOM 1043 N N . TYR A 1 139 ? -10.745 -5.667 9.156 1.00 94.38 139 TYR A N 1
ATOM 1044 C CA . TYR A 1 139 ? -10.306 -6.682 8.205 1.00 94.38 139 TYR A CA 1
ATOM 1045 C C . TYR A 1 139 ? -10.039 -6.023 6.851 1.00 94.38 139 TYR A C 1
ATOM 1047 O O . TYR A 1 139 ? -10.972 -5.526 6.215 1.00 94.38 139 TYR A O 1
ATOM 1055 N N . VAL A 1 140 ? -8.782 -6.008 6.418 1.00 95.69 140 VAL A N 1
ATOM 1056 C CA . VAL A 1 140 ? -8.348 -5.287 5.216 1.00 95.69 140 VAL A CA 1
ATOM 1057 C C . VAL A 1 140 ? -7.966 -6.277 4.125 1.00 95.69 140 VAL A C 1
ATOM 1059 O O . VAL A 1 140 ? -7.297 -7.271 4.391 1.00 95.69 140 VAL A O 1
ATOM 1062 N N . VAL A 1 141 ? -8.398 -5.998 2.899 1.00 95.56 141 VAL A N 1
ATOM 1063 C CA . VAL A 1 141 ? -8.001 -6.728 1.694 1.00 95.56 141 VAL A CA 1
ATOM 1064 C C . VAL A 1 141 ? -7.247 -5.765 0.786 1.00 95.56 141 VAL A C 1
ATOM 1066 O O . VAL A 1 141 ? -7.804 -4.747 0.377 1.00 95.56 141 VAL A O 1
ATOM 1069 N N . GLY A 1 142 ? -5.993 -6.085 0.477 1.00 95.31 142 GLY A N 1
ATOM 1070 C CA . GLY A 1 142 ? -5.255 -5.466 -0.622 1.00 95.31 142 GLY A CA 1
ATOM 1071 C C . GLY A 1 142 ? -5.551 -6.194 -1.930 1.00 95.31 142 GLY A C 1
ATOM 1072 O O . GLY A 1 142 ? -5.605 -7.424 -1.941 1.00 95.31 142 GLY A O 1
ATOM 1073 N N . LEU A 1 143 ? -5.772 -5.444 -3.006 1.00 94.81 143 LEU A N 1
ATOM 1074 C CA . LEU A 1 143 ? -5.937 -5.980 -4.353 1.00 94.81 143 LEU A CA 1
ATOM 1075 C C . LEU A 1 143 ? -4.964 -5.273 -5.290 1.00 94.81 143 LEU A C 1
ATOM 1077 O O . LEU A 1 143 ? -4.996 -4.049 -5.378 1.00 94.81 143 LEU A O 1
ATOM 1081 N N . ASP A 1 144 ? -4.171 -6.037 -6.029 1.00 94.25 144 ASP A N 1
ATOM 1082 C CA . ASP A 1 144 ? -3.330 -5.533 -7.110 1.00 94.25 144 ASP A CA 1
ATOM 1083 C C . ASP A 1 144 ? -3.389 -6.494 -8.302 1.00 94.25 144 ASP A C 1
ATOM 1085 O O . ASP A 1 144 ? -3.702 -7.676 -8.134 1.00 94.25 144 ASP A O 1
ATOM 1089 N N . ILE A 1 145 ? -3.153 -5.967 -9.501 1.00 91.94 145 ILE A N 1
ATOM 1090 C CA . ILE A 1 145 ? -3.109 -6.751 -10.742 1.00 91.94 145 ILE A CA 1
ATOM 1091 C C . ILE A 1 145 ? -1.695 -7.258 -11.035 1.00 91.94 145 ILE A C 1
ATOM 1093 O O . ILE A 1 145 ? -1.552 -8.261 -11.731 1.00 91.94 145 ILE A O 1
ATOM 1097 N N . SER A 1 146 ? -0.672 -6.589 -10.493 1.00 92.62 146 SER A N 1
ATOM 1098 C CA . SER A 1 146 ? 0.722 -6.981 -10.649 1.00 92.62 146 SER A CA 1
ATOM 1099 C C . SER A 1 146 ? 1.069 -8.114 -9.684 1.00 92.62 146 SER A C 1
ATOM 1101 O O . SER A 1 146 ? 0.865 -8.006 -8.473 1.00 92.62 146 SER A O 1
ATOM 1103 N N . THR A 1 147 ? 1.630 -9.195 -10.225 1.00 93.19 147 THR A N 1
ATOM 1104 C CA . THR A 1 147 ? 2.138 -10.328 -9.443 1.00 93.19 147 THR A CA 1
ATOM 1105 C C . THR A 1 147 ? 3.373 -9.911 -8.649 1.00 93.19 147 THR A C 1
ATOM 1107 O O . THR A 1 147 ? 3.450 -10.208 -7.459 1.00 93.19 147 THR A O 1
ATOM 1110 N N . SER A 1 148 ? 4.292 -9.151 -9.249 1.00 93.88 148 SER A N 1
ATOM 1111 C CA . SER A 1 148 ? 5.477 -8.633 -8.552 1.00 93.88 148 SER A CA 1
ATOM 1112 C C . SER A 1 148 ? 5.123 -7.717 -7.374 1.00 93.88 148 SER A C 1
ATOM 1114 O O . SER A 1 148 ? 5.689 -7.859 -6.287 1.00 93.88 148 SER A O 1
ATOM 1116 N N . ALA A 1 149 ? 4.133 -6.830 -7.533 1.00 94.56 149 ALA A N 1
ATOM 1117 C CA . ALA A 1 149 ? 3.620 -6.004 -6.435 1.00 94.56 149 ALA A CA 1
ATOM 1118 C C . ALA A 1 149 ? 3.086 -6.853 -5.277 1.00 94.56 149 ALA A C 1
ATOM 1120 O O . ALA A 1 149 ? 3.386 -6.615 -4.108 1.00 94.56 149 ALA A O 1
ATOM 1121 N N . VAL A 1 150 ? 2.304 -7.871 -5.635 1.00 93.50 150 VAL A N 1
ATOM 1122 C CA . VAL A 1 150 ? 1.692 -8.853 -4.744 1.00 93.50 150 VAL A CA 1
ATOM 1123 C C . VAL A 1 150 ? 2.735 -9.625 -3.940 1.00 93.50 150 VAL A C 1
ATOM 1125 O O . VAL A 1 150 ? 2.553 -9.802 -2.735 1.00 93.50 150 VAL A O 1
ATOM 1128 N N . GLU A 1 151 ? 3.815 -10.086 -4.573 1.00 94.06 151 GLU A N 1
ATOM 1129 C CA . GLU A 1 151 ? 4.898 -10.779 -3.872 1.00 94.06 151 GLU A CA 1
ATOM 1130 C C . GLU A 1 151 ? 5.604 -9.836 -2.896 1.00 94.06 151 GLU A C 1
ATOM 1132 O O . GLU A 1 151 ? 5.725 -10.167 -1.716 1.00 94.06 151 GLU A O 1
ATOM 1137 N N . LYS A 1 152 ? 5.925 -8.609 -3.324 1.00 93.44 152 LYS A N 1
ATOM 1138 C CA . LYS A 1 152 ? 6.502 -7.592 -2.433 1.00 93.44 152 LYS A CA 1
ATOM 1139 C C . LYS A 1 152 ? 5.584 -7.266 -1.251 1.00 93.44 152 LYS A C 1
ATOM 1141 O O . LYS A 1 152 ? 6.045 -7.110 -0.125 1.00 93.44 152 LYS A O 1
ATOM 1146 N N . ALA A 1 153 ? 4.270 -7.201 -1.467 1.00 93.75 153 ALA A N 1
ATOM 1147 C CA . ALA A 1 153 ? 3.312 -6.953 -0.391 1.00 93.75 153 ALA A CA 1
ATOM 1148 C C . ALA A 1 153 ? 3.316 -8.049 0.677 1.00 93.75 153 ALA A C 1
ATOM 1150 O O . ALA A 1 153 ? 3.118 -7.754 1.857 1.00 93.75 153 ALA A O 1
ATOM 1151 N N . LYS A 1 154 ? 3.562 -9.308 0.295 1.00 89.50 154 LYS A N 1
ATOM 1152 C CA . LYS A 1 154 ? 3.709 -10.394 1.270 1.00 89.50 154 LYS A CA 1
ATOM 1153 C C . LYS A 1 154 ? 4.943 -10.193 2.137 1.00 89.50 154 LYS A C 1
ATOM 1155 O O . LYS A 1 154 ? 4.840 -10.415 3.334 1.00 89.50 154 LYS A O 1
ATOM 1160 N N . GLU A 1 155 ? 6.056 -9.736 1.570 1.00 89.69 155 GLU A N 1
ATOM 1161 C CA . GLU A 1 155 ? 7.290 -9.465 2.325 1.00 89.69 155 GLU A CA 1
ATOM 1162 C C . GLU A 1 155 ? 7.101 -8.383 3.396 1.00 89.69 155 GLU A C 1
ATOM 1164 O O . GLU A 1 155 ? 7.768 -8.412 4.419 1.00 89.69 155 GLU A O 1
ATOM 1169 N N . VAL A 1 156 ? 6.181 -7.435 3.185 1.00 82.00 156 VAL A N 1
ATOM 1170 C CA . VAL A 1 156 ? 5.854 -6.387 4.170 1.00 82.00 156 VAL A CA 1
ATOM 1171 C C . VAL A 1 156 ? 4.882 -6.891 5.250 1.00 82.00 156 VAL A C 1
ATOM 1173 O O . VAL A 1 156 ? 4.834 -6.346 6.352 1.00 82.00 156 VAL A O 1
ATOM 1176 N N . CYS A 1 157 ? 4.075 -7.911 4.944 1.00 65.62 157 CYS A N 1
ATOM 1177 C CA . CYS A 1 157 ? 3.058 -8.455 5.850 1.00 65.62 157 CYS A CA 1
ATOM 1178 C C . CYS A 1 157 ? 3.581 -9.534 6.821 1.00 65.62 157 CYS A C 1
ATOM 1180 O O . CYS A 1 157 ? 2.821 -9.933 7.710 1.00 65.62 157 CYS A O 1
ATOM 1182 N N . PHE A 1 158 ? 4.817 -10.016 6.647 1.00 47.75 158 PHE A N 1
ATOM 1183 C CA . PHE A 1 158 ? 5.457 -11.080 7.435 1.00 47.75 158 PHE A CA 1
ATOM 1184 C C . PHE A 1 158 ? 6.801 -10.624 8.004 1.00 47.75 158 PHE A C 1
ATOM 1186 O O . PHE A 1 158 ? 7.148 -11.125 9.098 1.00 47.75 158 PHE A O 1
#

Foldseek 3Di:
DQPWDWPFLDDDAPDPDPDPDDDDDDDDDDDDDDDDPPPVCPPPVVVVVVVPPPPDPPDVVPPPCPPVLSVQLCVLCVVDVLRSVQVCLVVVSCPVDPVAADPVLLVCVVVVVDDFDEEEDEQCFLVRSQQSNDDNRYGYGYGHRHPSSSVNVVVVSD

Radius of gyration: 21.68 Å; chains: 1; bounding box: 54×53×43 Å

Secondary structure (DSSP, 8-state):
----------SS-------------------------------HHHHHHHHSS------GGG-GGG-HHHHHHHHHHHH-TTHHHHHHHHTT--TT--SS--HHHHHHHHTT-SPSEEEEEET-TT-HHHHHH-BTTEEEEEE-S-HHHHHHHHHHH-

InterPro domains:
  IPR008854 TPMT family [PF05724] (82-153)
  IPR008854 TPMT family [PS51585] (82-158)
  IPR029063 S-adenosyl-L-methionine-dependent methyltransferase superfamily [G3DSA:3.40.50.150] (69-157)
  IPR029063 S-adenosyl-L-methionine-dependent methyltransferase superfamily [SSF53335] (82-156)